Protein AF-A0A2J6WU92-F1 (afdb_monomer_lite)

Structure (mmCIF, N/CA/C/O backbone):
data_AF-A0A2J6WU92-F1
#
_entry.id   AF-A0A2J6WU92-F1
#
loop_
_atom_site.group_PDB
_atom_site.id
_atom_site.type_symbol
_atom_site.label_atom_id
_atom_site.label_alt_id
_atom_site.label_comp_id
_atom_site.label_asym_id
_atom_site.label_entity_id
_atom_site.label_seq_id
_atom_site.pdbx_PDB_ins_code
_atom_site.Cartn_x
_atom_site.Cartn_y
_atom_site.Cartn_z
_atom_site.occupancy
_atom_site.B_iso_or_equiv
_atom_site.auth_seq_id
_atom_site.auth_comp_id
_atom_site.auth_asym_id
_atom_site.auth_atom_id
_atom_site.pdbx_PDB_model_num
ATOM 1 N N . ILE A 1 1 ? 27.279 19.996 -14.274 1.00 46.44 1 ILE A N 1
ATOM 2 C CA . ILE A 1 1 ? 25.986 19.663 -13.621 1.00 46.44 1 ILE A CA 1
ATOM 3 C C . ILE A 1 1 ? 26.278 19.373 -12.151 1.00 46.44 1 ILE A C 1
ATOM 5 O O . ILE A 1 1 ? 27.004 18.432 -11.868 1.00 46.44 1 ILE A O 1
ATOM 9 N N . LYS A 1 2 ? 25.840 20.235 -11.219 1.00 43.91 2 LYS A N 1
ATOM 10 C CA . LYS A 1 2 ? 26.112 20.065 -9.780 1.00 43.91 2 LYS A CA 1
ATOM 11 C C . LYS A 1 2 ? 25.240 18.924 -9.246 1.00 43.91 2 LYS A C 1
ATOM 13 O O . LYS A 1 2 ? 24.043 19.119 -9.048 1.00 43.91 2 LYS A O 1
ATOM 18 N N . ALA A 1 3 ? 25.826 17.748 -9.037 1.00 56.50 3 ALA A N 1
ATOM 19 C CA . ALA A 1 3 ? 25.182 16.672 -8.295 1.00 56.50 3 ALA A CA 1
ATOM 20 C C . ALA A 1 3 ? 24.832 17.198 -6.893 1.00 56.50 3 ALA A C 1
ATOM 22 O O . ALA A 1 3 ? 25.713 17.595 -6.129 1.00 56.50 3 ALA A O 1
ATOM 23 N N . ARG A 1 4 ? 23.539 17.274 -6.555 1.00 53.41 4 ARG A N 1
ATOM 24 C CA . ARG A 1 4 ? 23.096 17.651 -5.206 1.00 53.41 4 ARG A CA 1
ATOM 25 C C . ARG A 1 4 ? 23.256 16.445 -4.282 1.00 53.41 4 ARG A C 1
ATOM 27 O O . ARG A 1 4 ? 22.287 15.777 -3.954 1.00 53.41 4 ARG A O 1
ATOM 34 N N . VAL A 1 5 ? 24.493 16.203 -3.849 1.00 59.38 5 VAL A N 1
ATOM 35 C CA . VAL A 1 5 ? 24.900 15.108 -2.942 1.00 59.38 5 VAL A CA 1
ATOM 36 C C . VAL A 1 5 ? 24.205 15.183 -1.563 1.00 59.38 5 VAL A C 1
ATOM 38 O O . VAL A 1 5 ? 24.212 14.222 -0.808 1.00 59.38 5 VAL A O 1
ATOM 41 N N . LYS A 1 6 ? 23.548 16.308 -1.239 1.00 53.19 6 LYS A N 1
ATOM 42 C CA . LYS A 1 6 ? 22.814 16.549 0.017 1.00 53.19 6 LYS A CA 1
ATOM 43 C C . LYS A 1 6 ? 21.381 17.055 -0.196 1.00 53.19 6 LYS A C 1
ATOM 45 O O . LYS A 1 6 ? 20.905 17.883 0.575 1.00 53.19 6 LYS A O 1
ATOM 50 N N . HIS A 1 7 ? 20.686 16.639 -1.256 1.00 55.12 7 HIS A N 1
ATOM 51 C CA . HIS A 1 7 ? 19.229 16.762 -1.202 1.00 55.12 7 HIS A CA 1
ATOM 52 C C . HIS A 1 7 ? 18.743 15.644 -0.281 1.00 55.12 7 HIS A C 1
ATOM 54 O O . HIS A 1 7 ? 19.023 14.485 -0.598 1.00 55.12 7 HIS A O 1
ATOM 60 N N . PRO A 1 8 ? 18.045 15.921 0.834 1.00 57.62 8 PRO A N 1
ATOM 61 C CA . PRO A 1 8 ? 17.215 14.884 1.398 1.00 57.62 8 PRO A CA 1
ATOM 62 C C . PRO A 1 8 ? 16.220 14.567 0.285 1.00 57.62 8 PRO A C 1
ATOM 64 O O . PRO A 1 8 ? 15.266 15.299 0.057 1.00 57.62 8 PRO A O 1
ATOM 67 N N . GLN A 1 9 ? 16.443 13.481 -0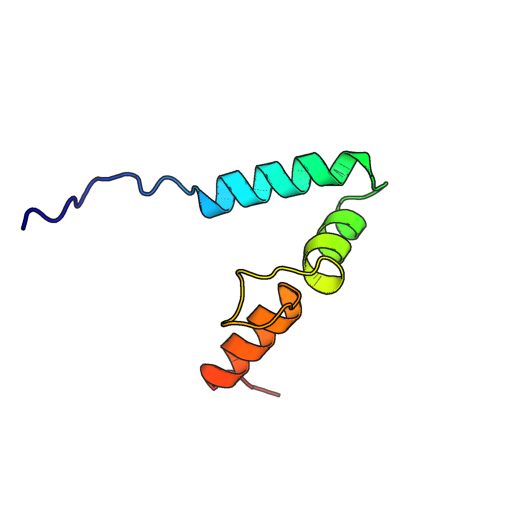.451 1.00 62.34 9 GLN A N 1
ATOM 68 C CA . GLN A 1 9 ? 15.329 12.728 -0.998 1.00 62.34 9 GLN A CA 1
ATOM 69 C C . GLN A 1 9 ? 14.639 12.163 0.244 1.00 62.34 9 GLN A C 1
ATOM 71 O O . GLN A 1 9 ? 14.803 10.993 0.577 1.00 62.34 9 GLN A O 1
ATOM 76 N N . SER A 1 10 ? 14.001 13.035 1.032 1.00 52.19 10 SER A N 1
ATOM 77 C CA . SER A 1 10 ? 13.215 12.677 2.195 1.00 52.19 10 SER A CA 1
ATOM 78 C C . SER A 1 10 ? 12.100 11.851 1.624 1.00 52.19 10 SER A C 1
ATOM 80 O O . SER A 1 10 ? 11.190 12.412 1.033 1.00 52.19 10 SER A O 1
ATOM 82 N N . ASN A 1 11 ? 12.310 10.534 1.623 1.00 68.19 11 ASN A N 1
ATOM 83 C CA . ASN A 1 11 ? 11.354 9.472 1.877 1.00 68.19 11 ASN A CA 1
ATOM 84 C C . ASN A 1 11 ? 9.918 9.694 1.380 1.00 68.19 11 ASN A C 1
ATOM 86 O O . ASN A 1 11 ? 9.002 9.091 1.918 1.00 68.19 11 ASN A O 1
ATOM 90 N N . GLY A 1 12 ? 9.683 10.467 0.320 1.00 79.44 12 GLY A N 1
ATOM 91 C CA . GLY A 1 12 ? 8.346 10.917 -0.060 1.00 79.44 12 GLY A CA 1
ATOM 92 C C . GLY A 1 12 ? 7.468 9.743 -0.461 1.00 79.44 12 GLY A C 1
ATOM 93 O O . GLY A 1 12 ? 6.262 9.762 -0.261 1.00 79.44 12 GLY A O 1
ATOM 94 N N . LYS A 1 13 ? 8.092 8.661 -0.937 1.00 82.88 13 LYS A N 1
ATOM 95 C CA . LYS A 1 13 ? 7.439 7.372 -1.165 1.00 82.88 13 LYS A CA 1
ATOM 96 C C . LYS A 1 13 ? 6.982 6.718 0.140 1.00 82.88 13 LYS A C 1
ATOM 98 O O . LYS A 1 13 ? 5.840 6.282 0.217 1.00 82.88 13 LYS A O 1
ATOM 103 N N . LEU A 1 14 ? 7.844 6.673 1.156 1.00 86.69 14 LEU A N 1
ATOM 104 C CA . LEU A 1 14 ? 7.520 6.117 2.469 1.00 86.69 14 LEU A CA 1
ATOM 105 C C . LEU A 1 14 ? 6.485 6.984 3.198 1.00 86.69 14 LEU A C 1
ATOM 107 O O . LEU A 1 14 ? 5.499 6.459 3.696 1.00 86.69 14 LEU A O 1
ATOM 111 N N . GLU A 1 15 ? 6.651 8.304 3.202 1.00 90.50 15 GLU A N 1
ATOM 112 C CA . GLU A 1 15 ? 5.688 9.245 3.781 1.00 90.50 15 GLU A CA 1
ATOM 113 C C . GLU A 1 15 ? 4.323 9.133 3.094 1.00 90.50 15 GLU A C 1
ATOM 115 O O . GLU A 1 15 ? 3.294 9.023 3.762 1.00 90.50 15 GLU A O 1
ATOM 120 N N . ARG A 1 16 ? 4.300 9.068 1.755 1.00 89.75 16 ARG A N 1
ATOM 121 C CA . ARG A 1 16 ? 3.070 8.859 0.981 1.00 89.75 16 ARG A CA 1
ATOM 122 C C . ARG A 1 16 ? 2.439 7.501 1.264 1.00 89.75 16 ARG A C 1
ATOM 124 O O . ARG A 1 16 ? 1.212 7.421 1.350 1.00 89.75 16 ARG A O 1
ATOM 131 N N . LEU A 1 17 ? 3.244 6.449 1.410 1.00 91.31 17 LEU A N 1
ATOM 132 C CA . LEU A 1 17 ? 2.769 5.122 1.791 1.00 91.31 17 LEU A CA 1
ATOM 133 C C . LEU A 1 17 ? 2.121 5.170 3.177 1.00 91.31 17 LEU A C 1
ATOM 135 O O . LEU A 1 17 ? 0.958 4.801 3.304 1.00 91.31 17 LEU A O 1
ATOM 139 N N . ILE A 1 18 ? 2.816 5.706 4.184 1.00 94.06 18 ILE A N 1
ATOM 140 C CA . ILE A 1 18 ? 2.308 5.844 5.557 1.00 94.06 18 ILE A CA 1
ATOM 141 C C . ILE A 1 18 ? 1.008 6.650 5.572 1.00 94.06 18 ILE A C 1
ATOM 143 O O . ILE A 1 18 ? 0.031 6.225 6.187 1.00 94.06 18 ILE A O 1
ATOM 147 N N . PHE A 1 19 ? 0.965 7.786 4.872 1.00 95.31 19 PHE A N 1
ATOM 148 C CA . PHE A 1 19 ? -0.248 8.590 4.736 1.00 95.31 19 PHE A CA 1
ATOM 149 C C . PHE A 1 19 ? -1.404 7.766 4.156 1.00 95.31 19 PHE A C 1
ATOM 151 O O . PHE A 1 19 ? -2.516 7.793 4.677 1.00 95.31 19 PHE A O 1
ATOM 158 N N . THR A 1 20 ? -1.133 6.994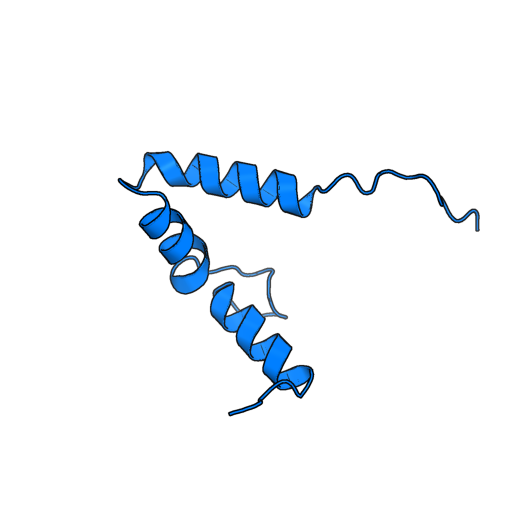 3.104 1.00 95.12 20 THR A N 1
ATOM 159 C CA . THR A 1 20 ? -2.141 6.162 2.442 1.00 95.12 20 THR A CA 1
ATOM 160 C C . THR A 1 20 ? -2.657 5.052 3.356 1.00 95.12 20 THR A C 1
ATOM 162 O O . THR A 1 20 ? -3.866 4.853 3.441 1.00 95.12 20 THR A O 1
ATOM 165 N N . LEU A 1 21 ? -1.770 4.358 4.076 1.00 96.50 21 LEU A N 1
ATOM 166 C CA . LEU A 1 21 ? -2.155 3.310 5.025 1.00 96.50 21 LEU A CA 1
ATOM 167 C C . LEU A 1 21 ? -2.998 3.886 6.172 1.00 96.50 21 LEU A C 1
ATOM 169 O O . LEU A 1 21 ? -4.046 3.335 6.501 1.00 96.50 21 LEU A O 1
ATOM 173 N N . LYS A 1 22 ? -2.610 5.046 6.723 1.00 96.75 22 LYS A N 1
ATOM 174 C CA . LYS A 1 22 ? -3.403 5.758 7.741 1.00 96.75 22 LYS A CA 1
ATOM 175 C C . LYS A 1 22 ? -4.768 6.199 7.211 1.00 96.75 22 LYS A C 1
ATOM 177 O O . LYS A 1 22 ? -5.759 6.079 7.923 1.00 96.75 22 LYS A O 1
ATOM 182 N N . TYR A 1 23 ? -4.839 6.673 5.967 1.00 96.94 23 TYR A N 1
ATOM 183 C CA . TYR A 1 23 ? -6.108 7.032 5.334 1.00 96.94 23 TYR A CA 1
ATOM 184 C C . TYR A 1 23 ? -7.027 5.818 5.155 1.00 96.94 23 TYR A C 1
ATOM 186 O O . TYR A 1 23 ? -8.234 5.942 5.341 1.00 96.94 23 TYR A O 1
ATOM 194 N N . LEU A 1 24 ? -6.471 4.654 4.806 1.00 96.81 24 LEU A N 1
ATOM 195 C CA . LEU A 1 24 ? -7.232 3.415 4.638 1.00 96.81 24 LEU A CA 1
ATOM 196 C C . LEU A 1 24 ? -7.710 2.838 5.971 1.00 96.81 24 LEU A C 1
ATOM 198 O O . LEU A 1 24 ? -8.811 2.305 6.025 1.00 96.81 24 LEU A O 1
ATOM 202 N N . ARG A 1 25 ? -6.936 2.995 7.052 1.00 97.06 25 ARG A N 1
ATOM 203 C CA . ARG A 1 25 ? -7.228 2.432 8.381 1.00 97.06 25 ARG A CA 1
ATOM 204 C C . ARG A 1 25 ? -8.638 2.716 8.905 1.00 97.06 25 ARG A C 1
ATOM 206 O O . ARG A 1 25 ? -9.159 1.901 9.656 1.00 97.06 25 ARG A O 1
ATOM 213 N N . LYS A 1 26 ? -9.265 3.828 8.512 1.00 96.81 26 LYS A N 1
ATOM 214 C CA . LYS A 1 26 ? -10.640 4.176 8.915 1.00 96.81 26 LYS A CA 1
ATOM 215 C C . LYS A 1 26 ? -11.732 3.293 8.291 1.00 96.81 26 LYS A C 1
ATOM 217 O O . LYS A 1 26 ? -12.873 3.373 8.723 1.00 96.81 26 LYS A O 1
ATOM 222 N N . TYR A 1 27 ? -11.398 2.496 7.277 1.00 97.12 27 TYR A N 1
ATOM 223 C CA . TYR A 1 27 ? -12.329 1.601 6.580 1.00 97.12 27 TYR A CA 1
ATOM 224 C C . TYR A 1 27 ? -12.158 0.122 6.965 1.00 97.12 27 TYR A C 1
ATOM 226 O O . TYR A 1 27 ? -12.875 -0.720 6.439 1.00 97.12 27 TYR A O 1
ATOM 234 N N . PHE A 1 28 ? -11.209 -0.195 7.850 1.00 97.12 28 PHE A N 1
ATOM 235 C CA . PHE A 1 28 ? -10.864 -1.564 8.242 1.00 97.12 28 PHE A CA 1
ATOM 236 C C . PHE A 1 28 ? -10.756 -1.672 9.762 1.00 97.12 28 PHE A C 1
ATOM 238 O O . PHE A 1 28 ? -10.543 -0.670 10.449 1.00 97.12 28 PHE A O 1
ATOM 245 N N . ASN A 1 29 ? -10.883 -2.881 10.298 1.00 96.50 29 ASN A N 1
ATOM 246 C CA . ASN A 1 29 ? -10.840 -3.130 11.734 1.00 96.50 29 ASN A CA 1
ATOM 247 C C . ASN A 1 29 ? -9.406 -3.333 12.222 1.00 96.50 29 ASN A C 1
ATOM 249 O O . ASN A 1 29 ? -9.057 -2.845 13.302 1.00 96.50 29 ASN A O 1
ATOM 253 N N . THR A 1 30 ? -8.562 -3.979 11.414 1.00 97.94 30 THR A N 1
ATOM 254 C CA . THR A 1 30 ? -7.173 -4.306 11.773 1.00 97.94 30 THR A CA 1
ATOM 255 C C . THR A 1 30 ? -6.157 -3.751 10.773 1.00 97.94 30 THR A C 1
ATOM 257 O O . THR A 1 30 ? -6.506 -3.291 9.685 1.00 97.94 30 THR A O 1
ATOM 260 N N . TRP A 1 31 ? -4.874 -3.732 11.149 1.00 97.56 31 TRP A N 1
ATOM 261 C CA . TRP A 1 31 ? -3.810 -3.292 10.238 1.00 97.56 31 TRP A CA 1
ATOM 262 C C . TRP A 1 31 ? -3.498 -4.344 9.177 1.00 97.56 31 TRP A C 1
ATOM 264 O O . TRP A 1 31 ? -3.147 -3.989 8.055 1.00 97.56 31 TRP A O 1
ATOM 274 N N . GLU A 1 32 ? -3.679 -5.616 9.507 1.00 97.75 32 GLU A N 1
ATOM 275 C CA . GLU A 1 32 ? -3.514 -6.750 8.605 1.00 97.75 32 GLU A CA 1
ATOM 276 C C . GLU A 1 32 ? -4.475 -6.628 7.419 1.00 97.75 32 GLU A C 1
ATOM 278 O O . GLU A 1 32 ? -4.047 -6.745 6.274 1.00 97.75 32 GLU A O 1
ATOM 283 N N . GLU A 1 33 ? -5.741 -6.275 7.672 1.00 97.75 33 GLU A N 1
ATOM 284 C CA . GLU A 1 33 ? -6.734 -6.015 6.622 1.00 97.75 33 GLU A CA 1
ATOM 285 C C . GLU A 1 33 ? -6.336 -4.835 5.723 1.00 97.75 33 GLU A C 1
ATOM 287 O O . GLU A 1 33 ? -6.503 -4.889 4.505 1.00 97.75 33 GLU A O 1
ATOM 292 N N . VAL A 1 34 ? -5.774 -3.765 6.302 1.00 98.12 34 VAL A N 1
ATOM 293 C CA . VAL A 1 34 ? -5.301 -2.597 5.538 1.00 98.12 34 VAL A CA 1
ATOM 294 C C . VAL A 1 34 ? -4.145 -2.980 4.619 1.00 98.12 34 VAL A C 1
ATOM 296 O O . VAL A 1 34 ? -4.107 -2.557 3.461 1.00 98.12 34 VAL A O 1
ATOM 299 N N . VAL A 1 35 ? -3.188 -3.749 5.140 1.00 97.00 35 VAL A N 1
ATOM 300 C CA . VAL A 1 35 ? -2.007 -4.199 4.398 1.00 97.00 35 VAL A CA 1
ATOM 301 C C . VAL A 1 35 ? -2.412 -5.168 3.293 1.00 97.00 35 VAL A C 1
ATOM 303 O O . VAL A 1 35 ? -1.976 -4.988 2.155 1.00 97.00 35 VAL A O 1
ATOM 306 N N . ASP A 1 36 ? -3.278 -6.138 3.594 1.00 97.62 36 ASP A N 1
ATOM 307 C CA . ASP A 1 36 ? -3.825 -7.062 2.599 1.00 97.62 36 ASP A 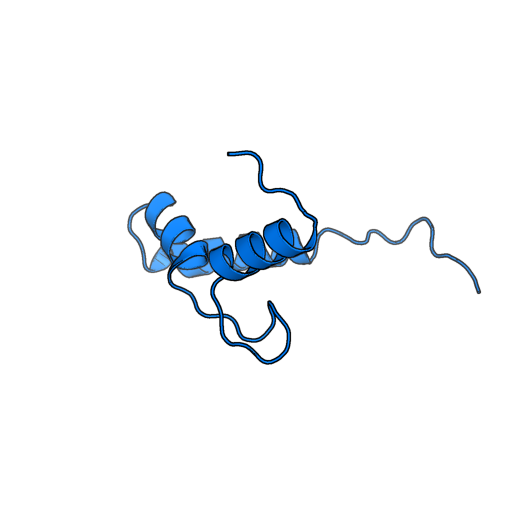CA 1
ATOM 308 C C . ASP A 1 36 ? -4.563 -6.304 1.494 1.00 97.62 36 ASP A C 1
ATOM 310 O O . ASP A 1 36 ? -4.249 -6.454 0.311 1.00 97.62 36 ASP A O 1
ATOM 314 N N . TYR A 1 37 ? -5.469 -5.394 1.861 1.00 97.81 37 TYR A N 1
ATOM 315 C CA . TYR A 1 37 ? -6.185 -4.587 0.883 1.00 97.81 37 TYR A CA 1
ATOM 316 C C . TYR A 1 37 ? -5.227 -3.776 0.005 1.00 97.81 37 TYR A C 1
ATOM 318 O O . TYR A 1 37 ? -5.350 -3.798 -1.222 1.00 97.81 37 TYR A O 1
ATOM 326 N N . TYR A 1 38 ? -4.260 -3.073 0.604 1.00 96.50 38 TYR A N 1
ATOM 327 C CA . TYR A 1 38 ? -3.312 -2.252 -0.145 1.00 96.50 38 TYR A CA 1
ATOM 328 C C . TYR A 1 38 ? -2.484 -3.087 -1.127 1.00 96.50 38 TYR A C 1
ATOM 330 O O . TYR A 1 38 ? -2.327 -2.670 -2.273 1.00 96.50 38 TYR A O 1
ATOM 338 N N . ASN A 1 39 ? -1.977 -4.245 -0.697 1.00 95.88 39 ASN A N 1
ATOM 339 C CA . ASN A 1 39 ? -1.062 -5.062 -1.492 1.00 95.88 39 ASN A CA 1
ATOM 340 C C . ASN A 1 39 ? -1.765 -5.950 -2.521 1.00 95.88 39 ASN A C 1
ATOM 342 O O . ASN A 1 39 ? -1.242 -6.109 -3.624 1.00 95.88 39 ASN A O 1
ATOM 346 N N . ASN A 1 40 ? -2.926 -6.512 -2.175 1.00 96.00 40 ASN A N 1
ATOM 347 C CA . ASN A 1 40 ? -3.541 -7.614 -2.918 1.00 96.00 40 ASN A CA 1
ATOM 348 C C . ASN A 1 40 ? -4.869 -7.254 -3.588 1.00 96.00 40 ASN A C 1
ATOM 350 O O . ASN A 1 40 ? -5.291 -7.962 -4.497 1.00 96.00 40 ASN A O 1
ATOM 354 N N . ARG A 1 41 ? -5.542 -6.171 -3.174 1.00 94.38 41 ARG A N 1
ATOM 355 C CA . ARG A 1 41 ? -6.891 -5.828 -3.676 1.00 94.38 41 ARG A CA 1
ATOM 356 C C . ARG A 1 41 ? -6.949 -4.458 -4.345 1.00 94.38 41 ARG A C 1
ATOM 358 O O . ARG A 1 41 ? -7.737 -4.241 -5.262 1.00 94.38 41 ARG A O 1
ATOM 365 N N . ARG A 1 42 ? -6.106 -3.520 -3.915 1.00 93.00 42 ARG A N 1
ATOM 366 C CA . ARG A 1 42 ? -6.063 -2.164 -4.456 1.00 93.00 42 ARG A CA 1
ATOM 367 C C . ARG A 1 42 ? -5.299 -2.126 -5.777 1.00 93.00 42 ARG A C 1
ATOM 369 O O . ARG A 1 42 ? -4.070 -2.137 -5.809 1.00 93.00 42 ARG A O 1
ATOM 376 N N . MET A 1 43 ? -6.054 -1.989 -6.857 1.00 92.06 4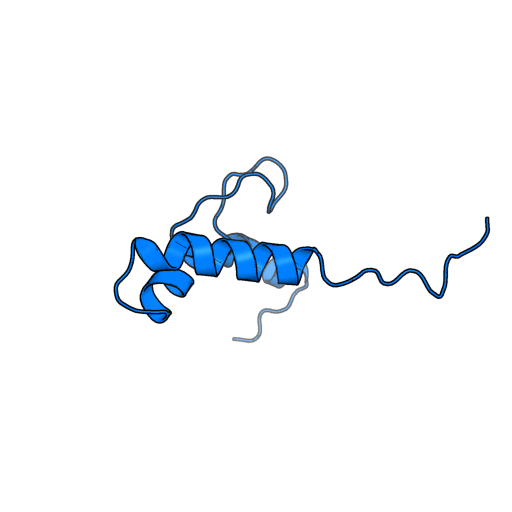3 MET A N 1
ATOM 377 C CA . MET A 1 43 ? -5.533 -1.794 -8.205 1.00 92.06 43 MET A CA 1
ATOM 378 C C . MET A 1 43 ? -4.854 -0.425 -8.349 1.00 92.06 43 MET A C 1
ATOM 380 O O . MET A 1 43 ? -5.401 0.597 -7.929 1.00 92.06 43 MET A O 1
ATOM 384 N N . GLN A 1 44 ? -3.655 -0.398 -8.933 1.00 90.00 44 GLN A N 1
ATOM 385 C CA . GLN A 1 44 ? -2.892 0.822 -9.187 1.00 90.00 44 GLN A CA 1
ATOM 386 C C . GLN A 1 44 ? -2.435 0.860 -10.646 1.00 90.00 44 GLN A C 1
ATOM 388 O O . GLN A 1 44 ? -1.918 -0.115 -11.183 1.00 90.00 44 GLN A O 1
ATOM 393 N N . THR A 1 45 ? -2.615 2.013 -11.282 1.00 83.62 45 THR A N 1
ATOM 394 C CA . THR A 1 45 ? -2.262 2.244 -12.691 1.00 83.62 45 THR A CA 1
ATOM 395 C C . THR A 1 45 ? -0.795 2.624 -12.877 1.00 83.62 45 THR A C 1
ATOM 397 O O . THR A 1 45 ? -0.255 2.465 -13.957 1.00 83.62 45 THR A O 1
ATOM 400 N N . SER A 1 46 ? -0.131 3.133 -11.835 1.00 82.12 46 SER A N 1
ATOM 401 C CA . SER A 1 46 ? 1.216 3.711 -11.933 1.00 82.12 46 SER A CA 1
ATOM 402 C C . SER A 1 46 ? 2.349 2.751 -11.560 1.00 82.12 46 SER A C 1
ATOM 404 O O . SER A 1 46 ? 3.480 3.197 -11.371 1.00 82.12 46 SER A O 1
ATOM 406 N N . LEU A 1 47 ? 2.053 1.469 -11.328 1.00 80.12 47 LEU A N 1
ATOM 407 C CA . LEU A 1 47 ? 3.029 0.527 -10.772 1.00 80.12 47 LEU A CA 1
ATOM 408 C C . LEU A 1 47 ? 3.807 -0.256 -11.824 1.00 80.12 47 LEU A C 1
ATOM 410 O O . LEU A 1 47 ? 4.945 -0.636 -11.546 1.00 80.12 47 LEU A O 1
ATOM 414 N N . TYR A 1 48 ? 3.222 -0.519 -12.994 1.00 78.44 48 TYR A N 1
ATOM 415 C CA . TYR A 1 48 ? 3.881 -1.322 -14.019 1.00 78.44 48 TYR A CA 1
ATOM 416 C C . TYR A 1 48 ? 3.354 -1.008 -15.417 1.00 78.44 48 TYR A C 1
ATOM 418 O O . TYR A 1 48 ? 2.269 -1.457 -15.789 1.00 78.44 48 TYR A O 1
ATOM 426 N N . GLU A 1 49 ? 4.169 -0.291 -16.195 1.00 79.69 49 GLU A N 1
ATOM 427 C CA . GLU A 1 49 ? 3.871 0.066 -17.590 1.00 79.69 49 GLU A CA 1
ATOM 428 C C . GLU A 1 49 ? 2.437 0.619 -17.723 1.00 79.69 49 GLU A C 1
ATOM 430 O O . GLU A 1 49 ? 2.001 1.405 -16.882 1.00 79.69 49 GLU A O 1
ATOM 435 N N . ASP A 1 50 ? 1.700 0.168 -18.737 1.00 79.81 50 ASP A N 1
ATOM 436 C CA . ASP A 1 50 ? 0.319 0.561 -19.022 1.00 79.81 50 ASP A CA 1
ATOM 437 C C . ASP A 1 50 ? -0.711 -0.409 -18.415 1.00 79.81 50 ASP A C 1
ATOM 439 O O . ASP A 1 50 ? -1.859 -0.487 -18.859 1.00 79.81 50 ASP A O 1
ATOM 443 N N . ARG A 1 51 ? -0.312 -1.202 -17.409 1.00 83.38 51 ARG A N 1
ATOM 444 C CA . ARG A 1 51 ? -1.167 -2.226 -16.798 1.00 83.38 51 ARG A CA 1
ATOM 445 C C . ARG A 1 51 ? -1.697 -1.785 -15.440 1.00 83.38 51 ARG A C 1
ATOM 447 O O . ARG A 1 51 ? -0.964 -1.337 -14.561 1.00 83.38 51 ARG A O 1
ATOM 454 N N . ILE A 1 52 ? -2.994 -2.004 -15.241 1.00 89.19 52 ILE A N 1
ATOM 455 C CA . ILE A 1 52 ? -3.646 -1.838 -13.944 1.00 89.19 52 ILE A CA 1
ATOM 456 C C . ILE A 1 52 ? -3.416 -3.116 -13.139 1.00 89.19 52 ILE A C 1
ATOM 458 O O . ILE A 1 52 ? -4.029 -4.143 -13.426 1.00 89.19 52 ILE A O 1
ATOM 462 N N . ILE A 1 53 ? -2.536 -3.059 -12.141 1.00 93.81 53 ILE A N 1
ATOM 463 C CA . ILE A 1 53 ? -2.190 -4.220 -11.311 1.00 93.81 53 ILE A CA 1
ATOM 464 C C . ILE A 1 53 ? -2.067 -3.843 -9.836 1.00 93.81 53 ILE A C 1
ATOM 466 O O . ILE A 1 53 ? -1.986 -2.668 -9.471 1.00 93.81 53 ILE A O 1
ATOM 470 N N . THR A 1 54 ? -2.056 -4.846 -8.965 1.00 95.44 54 THR A N 1
ATOM 471 C CA . THR A 1 54 ? -1.840 -4.648 -7.529 1.00 95.44 54 THR A CA 1
ATOM 472 C C . THR A 1 54 ? -0.344 -4.544 -7.200 1.00 95.44 54 THR A C 1
ATOM 474 O O . THR A 1 54 ? 0.496 -5.022 -7.974 1.00 95.44 54 THR A O 1
ATOM 477 N N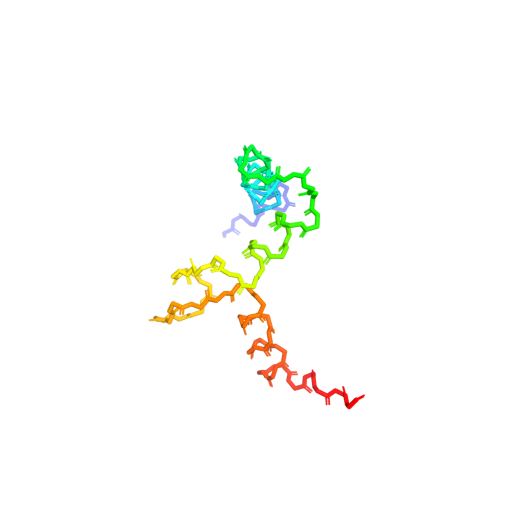 . PRO A 1 55 ? 0.032 -3.954 -6.048 1.00 94.50 55 PRO A N 1
ATOM 478 C CA . PRO A 1 55 ? 1.422 -3.945 -5.595 1.00 94.50 55 PRO A CA 1
ATOM 479 C C . PRO A 1 55 ? 2.075 -5.324 -5.519 1.00 94.50 55 PRO A C 1
ATOM 481 O O . PRO A 1 55 ? 3.224 -5.463 -5.938 1.00 94.50 55 PRO A O 1
ATOM 484 N N . ALA A 1 56 ? 1.360 -6.345 -5.040 1.00 94.31 56 ALA A N 1
ATOM 485 C CA . ALA A 1 56 ? 1.891 -7.703 -4.958 1.00 94.31 56 ALA A CA 1
ATOM 486 C C . ALA A 1 56 ? 2.201 -8.283 -6.347 1.00 94.31 56 ALA A C 1
ATOM 488 O O . ALA A 1 56 ? 3.270 -8.858 -6.553 1.00 94.31 56 ALA A O 1
ATOM 489 N N . MET A 1 57 ? 1.316 -8.063 -7.327 1.00 93.75 57 MET A N 1
ATOM 490 C CA . MET A 1 57 ? 1.558 -8.468 -8.716 1.00 93.75 57 MET A CA 1
ATOM 491 C C . MET A 1 57 ? 2.768 -7.741 -9.307 1.00 93.75 57 MET A C 1
ATOM 493 O O . MET A 1 57 ? 3.628 -8.379 -9.911 1.00 93.75 57 MET A O 1
ATOM 497 N N . ALA A 1 58 ? 2.869 -6.423 -9.098 1.00 92.06 58 ALA A N 1
ATOM 498 C CA . ALA A 1 58 ? 3.998 -5.626 -9.577 1.00 92.06 58 ALA A CA 1
ATOM 499 C C . ALA A 1 58 ? 5.327 -6.123 -8.990 1.00 92.06 58 ALA A 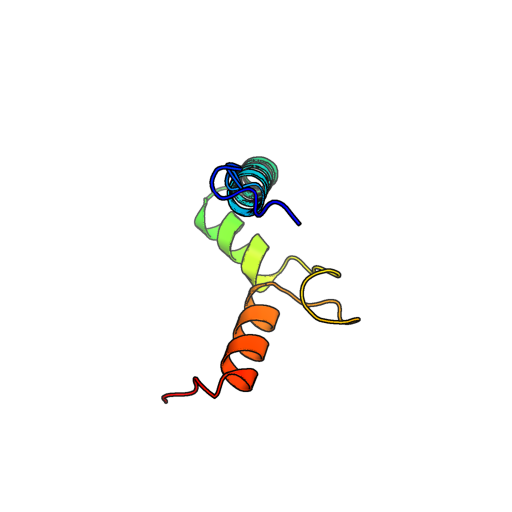C 1
ATOM 501 O O . ALA A 1 58 ? 6.319 -6.261 -9.706 1.00 92.06 58 ALA A O 1
ATOM 502 N N . TYR A 1 59 ? 5.332 -6.436 -7.693 1.00 91.69 59 TYR A N 1
ATOM 503 C CA . TYR A 1 59 ? 6.489 -6.994 -7.005 1.00 91.69 59 TYR A CA 1
ATOM 504 C C . TYR A 1 59 ? 6.884 -8.367 -7.565 1.00 91.69 59 TYR A C 1
ATOM 506 O O . TYR A 1 59 ? 8.054 -8.580 -7.879 1.00 91.69 59 TYR A O 1
ATOM 514 N N . GLY A 1 60 ? 5.919 -9.268 -7.775 1.00 90.88 60 GLY A N 1
ATOM 515 C CA . GLY A 1 60 ? 6.161 -10.574 -8.395 1.00 90.88 60 GLY A CA 1
ATOM 516 C C . GLY A 1 60 ? 6.724 -10.464 -9.816 1.00 90.88 60 GLY A C 1
ATOM 517 O O . GLY A 1 60 ? 7.734 -11.088 -10.129 1.00 90.88 60 GLY A O 1
ATOM 518 N N . MET A 1 61 ? 6.138 -9.607 -10.661 1.00 89.62 61 MET A N 1
ATOM 519 C CA . MET A 1 61 ? 6.632 -9.352 -12.023 1.00 89.62 61 MET A CA 1
ATOM 520 C C . MET A 1 61 ? 8.051 -8.782 -12.026 1.00 89.62 61 MET A C 1
ATOM 522 O O . MET A 1 61 ? 8.865 -9.147 -12.875 1.00 89.62 61 MET A O 1
ATOM 526 N N . LYS A 1 62 ? 8.363 -7.898 -11.071 1.00 87.62 62 LYS A N 1
ATOM 527 C CA . LYS A 1 62 ? 9.710 -7.355 -10.907 1.00 87.62 62 LYS A CA 1
ATOM 528 C C . LYS A 1 62 ? 10.710 -8.455 -10.533 1.00 87.62 62 LYS A C 1
ATOM 530 O O . LYS A 1 62 ? 11.735 -8.562 -11.196 1.00 87.62 62 LYS A O 1
ATOM 535 N N . ARG A 1 63 ? 10.385 -9.305 -9.554 1.00 87.19 63 ARG A N 1
ATOM 536 C CA . ARG A 1 63 ? 11.241 -10.434 -9.149 1.00 87.19 63 ARG A CA 1
ATOM 537 C C . ARG A 1 63 ? 11.490 -11.427 -10.282 1.00 87.19 63 ARG A C 1
ATOM 539 O O . ARG A 1 63 ? 12.623 -11.852 -10.477 1.00 87.19 63 ARG A O 1
ATOM 546 N N . LEU A 1 64 ? 10.454 -11.744 -11.064 1.00 85.00 64 LEU A N 1
ATOM 547 C CA . LEU A 1 64 ? 10.579 -12.584 -12.261 1.00 85.00 64 LEU A CA 1
ATOM 548 C C . LEU A 1 64 ? 11.537 -11.964 -13.287 1.00 85.00 64 LEU A C 1
ATOM 550 O O . LEU A 1 64 ? 12.389 -12.659 -13.832 1.00 85.00 64 LEU A O 1
ATOM 554 N N . LYS A 1 65 ? 11.432 -10.650 -13.522 1.00 83.19 65 LYS A N 1
ATOM 555 C CA . LYS A 1 65 ? 12.318 -9.913 -14.437 1.00 83.19 65 LYS A CA 1
ATOM 556 C C . LYS A 1 65 ? 13.770 -9.870 -13.948 1.00 83.19 65 LYS A C 1
ATOM 558 O O . LYS A 1 65 ? 14.681 -9.876 -14.768 1.00 83.19 65 LYS A O 1
ATOM 563 N N . GLU A 1 66 ? 13.979 -9.820 -12.636 1.00 83.19 66 GLU A N 1
ATOM 564 C CA . GLU A 1 66 ? 15.303 -9.807 -12.000 1.00 83.19 66 GLU A CA 1
ATOM 565 C C . GLU A 1 66 ? 15.913 -11.218 -11.854 1.00 83.19 66 GLU A C 1
ATOM 567 O O . GLU A 1 66 ? 17.035 -11.351 -11.376 1.00 83.19 66 GLU A O 1
ATOM 572 N N . GLY A 1 67 ? 15.217 -12.273 -12.305 1.00 73.31 67 GLY A N 1
ATOM 573 C CA . GLY A 1 67 ? 15.695 -13.659 -12.229 1.00 73.31 67 GLY A CA 1
ATOM 574 C C . GLY A 1 67 ? 15.662 -14.251 -10.815 1.00 73.31 67 GLY A C 1
ATOM 575 O O . GLY A 1 67 ? 16.200 -15.331 -10.582 1.00 73.31 67 GLY A O 1
ATOM 576 N N . GLU A 1 68 ? 15.021 -13.573 -9.861 1.00 62.62 68 GLU A N 1
ATOM 577 C CA . GLU A 1 68 ? 14.902 -14.017 -8.474 1.00 62.62 68 GLU A CA 1
ATOM 578 C C . GLU A 1 68 ? 13.717 -14.972 -8.299 1.00 62.62 68 GLU A C 1
ATOM 580 O O . GLU A 1 68 ? 12.737 -14.668 -7.614 1.00 62.62 68 GLU A O 1
ATOM 585 N N . VAL A 1 69 ? 13.813 -16.158 -8.892 1.00 56.78 69 VAL A N 1
ATOM 586 C CA . VAL A 1 69 ? 12.981 -17.304 -8.512 1.00 56.78 69 VAL A CA 1
ATOM 587 C C . VAL A 1 69 ? 13.919 -18.373 -7.973 1.00 56.78 69 VAL A C 1
ATOM 589 O O . VAL A 1 69 ? 14.513 -19.133 -8.729 1.00 56.78 69 VAL A O 1
ATOM 592 N N . LYS A 1 70 ? 14.102 -18.385 -6.651 1.00 49.19 70 LYS A N 1
ATOM 593 C CA . LYS A 1 70 ? 14.495 -19.605 -5.946 1.00 49.19 70 LYS A CA 1
ATOM 594 C C . LYS A 1 70 ? 13.204 -20.239 -5.444 1.00 49.19 70 LYS A C 1
ATOM 596 O O . LYS A 1 70 ? 12.396 -19.522 -4.848 1.00 49.19 70 LYS A O 1
ATOM 601 N N . GLU A 1 71 ? 13.030 -21.504 -5.817 1.00 43.41 71 GLU A N 1
ATOM 602 C CA . GLU A 1 71 ? 11.962 -22.417 -5.387 1.00 43.41 71 GLU A CA 1
ATOM 603 C C . GLU A 1 71 ? 11.697 -22.363 -3.879 1.00 43.41 71 GLU A C 1
ATOM 605 O O . GLU A 1 71 ? 12.668 -22.168 -3.106 1.00 43.41 71 GLU A O 1
#

Foldseek 3Di:
DDDPPPDPPPPVVVVVVVVQLVVCCVVDDDSVVSVCCQAPPDWDCPLDDRDTDGNVVSVVVVCVVVVNDDD

pLDDT: mean 83.5, std 16.27, range [43.41, 98.12]

Secondary structure (DSSP, 8-state):
----TT-----HHHHHHHHHHHHHGGG-SSHHHHHHIIIII--EEEEETTEEE-HHHHHHHHHHHTT----

Radius of gyration: 15.84 Å; chains: 1; bounding box: 38×42×31 Å

Sequence (71 aa):
IKARVKHPQSNGKLERLIFTLKYLRKYFNTWEEVVDYYNNRRMQTSLYEDRIITPAMAYGMKRLKEGEVKE